Protein AF-A0A6G9N6D6-F1 (afdb_monomer)

Solvent-accessible surface area (backbone atoms only — not comparable to full-atom values): 6875 Å² total; per-residue (Å²): 133,86,86,85,76,89,89,71,87,80,67,82,79,74,81,53,68,68,58,41,51,50,30,42,49,52,11,52,49,24,38,52,53,9,49,52,36,45,66,38,89,85,47,53,72,66,48,24,51,51,11,48,52,39,27,51,49,12,53,55,31,41,51,24,38,75,41,48,88,81,36,48,76,63,43,56,58,50,30,53,51,22,48,50,49,26,64,71,42,38,63,57,13,72,36,98,85,34,34,68,69,48,35,50,50,28,51,51,29,43,52,50,21,51,51,45,47,52,53,50,54,74,58,53,85,78,114

Structure (mmCIF, N/CA/C/O backbone):
data_AF-A0A6G9N6D6-F1
#
_entry.id   AF-A0A6G9N6D6-F1
#
loop_
_atom_site.group_PDB
_atom_site.id
_atom_site.type_symbol
_atom_site.label_atom_id
_atom_site.label_alt_id
_atom_site.label_comp_id
_atom_site.label_asym_id
_atom_site.label_entity_id
_atom_site.label_seq_id
_atom_site.pdbx_PDB_ins_code
_atom_site.Cartn_x
_atom_site.Cartn_y
_atom_site.Cartn_z
_atom_site.occupancy
_atom_site.B_iso_or_equiv
_atom_site.auth_seq_id
_atom_site.auth_comp_id
_atom_site.auth_asym_id
_atom_site.auth_atom_id
_atom_site.pdbx_PDB_model_num
ATOM 1 N N . MET A 1 1 ? -24.816 8.835 49.211 1.00 36.41 1 MET A N 1
ATOM 2 C CA . MET A 1 1 ? -24.242 7.484 49.383 1.00 36.41 1 MET A CA 1
ATOM 3 C C . MET A 1 1 ? -24.265 6.860 47.988 1.00 36.41 1 MET A C 1
ATOM 5 O O . MET A 1 1 ? -25.353 6.560 47.525 1.00 36.41 1 MET A O 1
ATOM 9 N N . SER A 1 2 ? -23.239 7.059 47.144 1.00 46.66 2 SER A N 1
ATOM 10 C CA . SER A 1 2 ? -21.987 6.258 47.047 1.00 46.66 2 SER A CA 1
ATOM 11 C C . SER A 1 2 ? -22.316 4.767 46.888 1.00 46.66 2 SER A C 1
ATOM 13 O O . SER A 1 2 ? -23.038 4.247 47.726 1.00 46.66 2 SER A O 1
ATOM 15 N N . ASP A 1 3 ? -21.882 4.004 45.884 1.00 46.34 3 ASP A N 1
ATOM 16 C CA . ASP A 1 3 ? -20.752 4.123 44.957 1.00 46.34 3 ASP A CA 1
ATOM 17 C C . ASP A 1 3 ? -20.953 3.187 43.752 1.00 46.34 3 ASP A C 1
ATOM 19 O O . ASP A 1 3 ? -21.565 2.127 43.880 1.00 46.34 3 ASP A O 1
A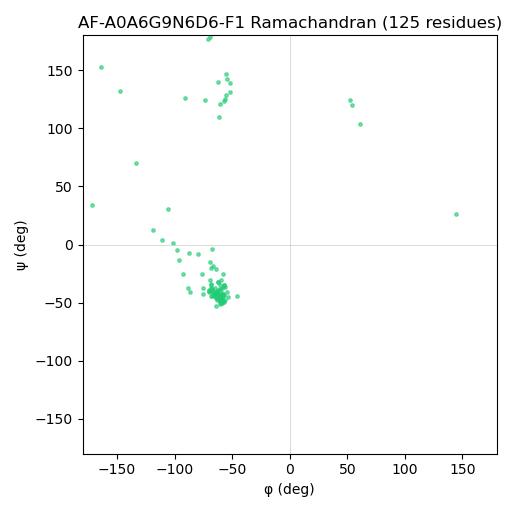TOM 23 N N . GLY A 1 4 ? -20.380 3.541 42.595 1.00 46.50 4 GLY A N 1
ATOM 24 C CA . GLY A 1 4 ? -20.434 2.694 41.398 1.00 46.50 4 GLY A CA 1
ATOM 25 C C . GLY A 1 4 ? -19.579 3.125 40.202 1.00 46.50 4 GLY A C 1
ATOM 26 O O . GLY A 1 4 ? -19.994 2.910 39.075 1.00 46.50 4 GLY A O 1
ATOM 27 N N . ARG A 1 5 ? -18.399 3.712 40.456 1.00 47.62 5 ARG A N 1
ATOM 28 C CA . ARG A 1 5 ? -17.223 3.849 39.560 1.00 47.62 5 ARG A CA 1
ATOM 29 C C . ARG A 1 5 ? -17.353 4.619 38.226 1.00 47.62 5 ARG A C 1
ATOM 31 O O . ARG A 1 5 ? -17.715 4.085 37.184 1.00 47.62 5 ARG A O 1
ATOM 38 N N . LEU A 1 6 ? -16.823 5.845 38.261 1.00 54.69 6 LEU A N 1
ATOM 39 C CA . LEU A 1 6 ? -16.073 6.484 37.168 1.00 54.69 6 LEU A CA 1
ATOM 40 C C . LEU A 1 6 ? -14.897 5.589 36.711 1.00 54.69 6 LEU A C 1
ATOM 42 O O . LEU A 1 6 ? -14.224 5.026 37.576 1.00 54.69 6 LEU A O 1
ATOM 46 N N . GLY A 1 7 ? -14.585 5.527 35.401 1.00 52.97 7 GLY A N 1
ATOM 47 C CA . GLY A 1 7 ? -13.208 5.197 34.979 1.00 52.97 7 GLY A CA 1
ATOM 48 C C . GLY A 1 7 ? -12.909 4.353 33.727 1.00 52.97 7 GLY A C 1
ATOM 49 O O . GLY A 1 7 ? -11.831 3.769 33.701 1.00 52.97 7 GLY A O 1
ATOM 50 N N . ALA A 1 8 ? -13.741 4.282 32.682 1.00 52.28 8 ALA A N 1
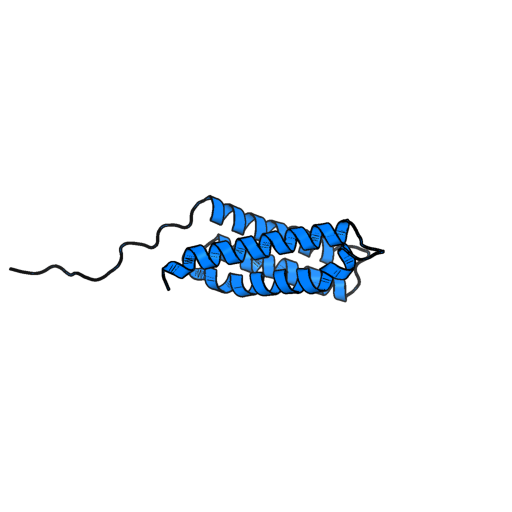ATOM 51 C CA . ALA A 1 8 ? -13.252 3.821 31.369 1.00 52.28 8 ALA A CA 1
ATOM 52 C C . ALA A 1 8 ? -14.001 4.510 30.217 1.00 52.28 8 ALA A C 1
ATOM 54 O O . ALA A 1 8 ? -15.234 4.539 30.248 1.00 52.28 8 ALA A O 1
ATOM 55 N N . PRO A 1 9 ? -13.309 5.050 29.195 1.00 50.50 9 PRO A N 1
ATOM 56 C CA . PRO A 1 9 ? -13.979 5.463 27.974 1.00 50.50 9 PRO A CA 1
ATOM 57 C C . PRO A 1 9 ? -14.647 4.235 27.345 1.00 50.50 9 PRO A C 1
ATOM 59 O O . PRO A 1 9 ? -14.013 3.219 27.061 1.00 50.50 9 PRO A O 1
ATOM 62 N N . ILE A 1 10 ? -15.965 4.333 27.194 1.00 57.19 10 ILE A N 1
ATOM 63 C CA . ILE A 1 10 ? -16.828 3.335 26.572 1.00 57.19 10 ILE A CA 1
ATOM 64 C C . ILE A 1 10 ? -16.383 3.172 25.118 1.00 57.19 10 ILE A C 1
ATOM 66 O O . ILE A 1 10 ? -16.608 4.083 24.333 1.00 57.19 10 ILE A O 1
ATOM 70 N N . GLY A 1 11 ? -15.776 2.020 24.804 1.00 56.38 11 GLY A N 1
ATOM 71 C CA . GLY A 1 11 ? -15.605 1.440 23.466 1.00 56.38 11 GLY A CA 1
ATOM 72 C C . GLY A 1 11 ? -14.942 2.330 22.411 1.00 56.38 11 GLY A C 1
ATOM 73 O O . GLY A 1 11 ? -15.485 3.353 22.001 1.00 56.38 11 GLY A O 1
ATOM 74 N N . ARG A 1 12 ? -13.804 1.893 21.855 1.00 59.50 12 ARG A N 1
ATOM 75 C CA . ARG A 1 12 ? -13.307 2.486 20.602 1.00 59.50 12 ARG A CA 1
ATOM 76 C C . ARG A 1 12 ? -14.442 2.465 19.581 1.00 59.50 12 ARG A C 1
ATOM 78 O O . ARG A 1 12 ? -15.104 1.441 19.417 1.00 59.50 12 ARG A O 1
ATOM 85 N N . ARG A 1 13 ? -14.694 3.597 18.913 1.00 65.12 13 ARG A N 1
ATOM 86 C CA . ARG A 1 13 ? -15.655 3.611 17.807 1.00 65.12 13 ARG A CA 1
ATOM 87 C C . ARG A 1 13 ? -15.204 2.558 16.791 1.00 65.12 13 ARG A C 1
ATOM 89 O O . ARG A 1 13 ? -14.050 2.644 16.354 1.00 65.12 13 ARG A O 1
ATOM 96 N N . PRO A 1 14 ? -16.080 1.607 16.418 1.00 75.31 14 PRO A N 1
ATOM 97 C CA . PRO A 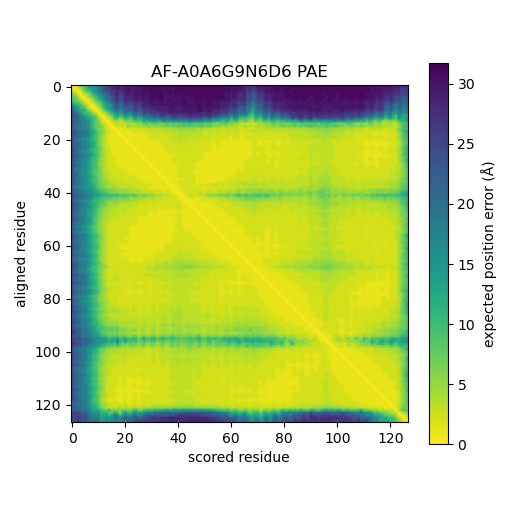1 14 ? -15.742 0.585 15.446 1.00 75.31 14 PRO A CA 1
ATOM 98 C C . PRO A 1 14 ? -15.188 1.224 14.180 1.00 75.31 14 PRO A C 1
ATOM 100 O O . PRO A 1 14 ? -15.695 2.251 13.715 1.00 75.31 14 PRO A O 1
ATOM 103 N N . VAL A 1 15 ? -14.147 0.620 13.612 1.00 86.25 15 VAL A N 1
ATOM 104 C CA . VAL A 1 15 ? -13.566 1.105 12.357 1.00 86.25 15 VAL A CA 1
ATOM 105 C C . VAL A 1 15 ? -14.644 1.129 11.273 1.00 86.25 15 VAL A C 1
ATOM 107 O O . VAL A 1 15 ? -15.275 0.111 10.976 1.00 86.25 15 VAL A O 1
ATOM 110 N N . GLY A 1 16 ? -14.846 2.310 10.683 1.00 89.31 16 GLY A N 1
ATOM 111 C CA . GLY A 1 16 ? -15.854 2.528 9.651 1.00 89.31 16 GLY A CA 1
ATOM 112 C C . GLY A 1 16 ? -15.695 1.565 8.473 1.00 89.31 16 GLY A C 1
ATOM 113 O O . GLY A 1 16 ? -14.584 1.186 8.096 1.00 89.31 16 GLY A O 1
ATOM 114 N N . GLN A 1 17 ? -16.816 1.181 7.861 1.00 91.50 17 GLN A N 1
ATOM 115 C CA . GLN A 1 17 ? -16.838 0.193 6.778 1.00 91.50 17 GLN A CA 1
ATOM 116 C C . GLN A 1 17 ? -15.938 0.582 5.595 1.00 91.50 17 GLN A C 1
ATOM 118 O O . GLN A 1 17 ? -15.266 -0.287 5.043 1.00 91.50 17 GLN A O 1
ATOM 123 N N . GLY A 1 18 ? -15.858 1.874 5.255 1.00 93.88 18 GLY A N 1
ATOM 124 C CA . GLY A 1 18 ? -14.975 2.370 4.194 1.00 93.88 18 GLY A CA 1
ATOM 125 C C . GLY A 1 18 ? -13.498 2.050 4.444 1.00 93.88 18 GLY A C 1
ATOM 126 O O . GLY A 1 18 ? -12.814 1.570 3.545 1.00 93.88 18 GLY A O 1
ATOM 127 N N . TRP A 1 19 ? -13.024 2.204 5.684 1.00 95.50 19 TRP A N 1
ATOM 128 C CA . TRP A 1 19 ? -11.650 1.853 6.053 1.00 95.50 19 TRP A CA 1
ATOM 129 C C . TRP A 1 19 ? -11.394 0.353 5.992 1.00 95.50 19 TRP A C 1
ATOM 131 O O . TRP A 1 19 ? -10.346 -0.073 5.514 1.00 95.50 19 TRP A O 1
ATOM 141 N N . ARG A 1 20 ? -12.366 -0.464 6.414 1.00 94.44 20 ARG A N 1
ATOM 142 C CA . ARG A 1 20 ? -12.259 -1.925 6.290 1.00 94.44 20 ARG A CA 1
ATOM 143 C C . ARG A 1 20 ? -12.120 -2.322 4.823 1.00 94.44 20 ARG A C 1
ATOM 145 O O . ARG A 1 20 ? -11.216 -3.081 4.495 1.00 94.44 20 ARG A O 1
ATOM 152 N N . ILE A 1 21 ? -12.964 -1.774 3.948 1.00 97.06 21 ILE A N 1
ATOM 153 C CA . ILE A 1 21 ? -12.897 -2.019 2.500 1.00 97.06 21 ILE A CA 1
ATOM 154 C C . ILE A 1 21 ? -11.540 -1.582 1.944 1.00 97.06 21 ILE A C 1
ATOM 156 O O . ILE A 1 21 ? -10.908 -2.359 1.238 1.00 97.06 21 ILE A O 1
ATOM 160 N N . PHE A 1 22 ? -11.057 -0.390 2.298 1.00 98.00 22 PHE A N 1
ATOM 161 C CA . PHE A 1 22 ? -9.746 0.098 1.869 1.00 98.00 22 PHE A CA 1
ATOM 162 C C . PHE A 1 22 ? -8.606 -0.862 2.248 1.00 98.00 22 PHE A C 1
ATOM 164 O O . PHE A 1 22 ? -7.799 -1.217 1.391 1.00 98.00 22 PHE A O 1
ATOM 171 N N . LEU A 1 23 ? -8.559 -1.339 3.496 1.00 97.69 23 LEU A N 1
ATOM 172 C CA . LEU A 1 23 ? -7.523 -2.277 3.947 1.00 97.69 23 LEU A CA 1
ATOM 173 C C . LEU A 1 23 ? -7.619 -3.633 3.231 1.00 97.69 23 LEU A C 1
ATOM 175 O O . LEU A 1 23 ? -6.597 -4.214 2.865 1.00 97.69 23 LEU A O 1
ATOM 179 N N . TRP A 1 24 ? -8.83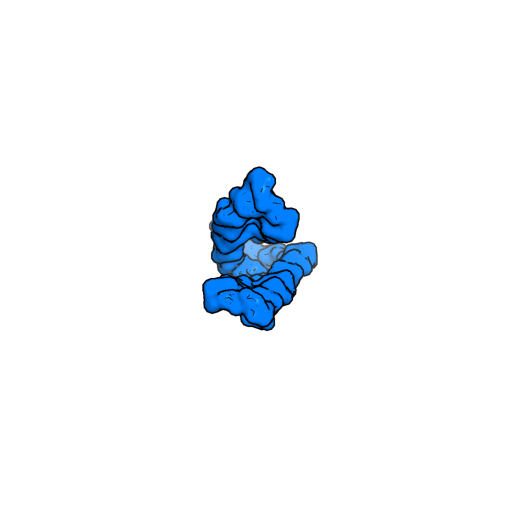8 -4.113 2.972 1.00 98.31 24 TRP A N 1
ATOM 180 C CA . TRP A 1 24 ? -9.063 -5.312 2.163 1.00 98.31 24 TRP A CA 1
ATOM 181 C C . TRP A 1 24 ? -8.590 -5.137 0.718 1.00 98.31 24 TRP A C 1
ATOM 183 O O . TRP A 1 24 ? -7.931 -6.028 0.184 1.00 98.31 24 TRP A O 1
ATOM 193 N N . LEU A 1 25 ? -8.874 -3.990 0.099 1.00 98.38 25 LEU A N 1
ATOM 194 C CA . LEU A 1 25 ? -8.400 -3.665 -1.245 1.00 98.38 25 LEU A CA 1
ATOM 195 C C . LEU A 1 25 ? -6.875 -3.569 -1.289 1.00 98.38 25 LEU A C 1
ATOM 197 O O . LEU A 1 25 ? -6.265 -4.098 -2.213 1.00 98.38 25 LEU A O 1
ATOM 201 N N . ALA A 1 26 ? -6.251 -2.966 -0.277 1.00 98.19 26 ALA A N 1
ATOM 202 C CA . ALA A 1 26 ? -4.800 -2.915 -0.170 1.00 98.19 26 ALA A CA 1
ATOM 203 C C . ALA A 1 26 ? -4.190 -4.321 -0.091 1.00 98.19 26 ALA A C 1
ATOM 205 O O . ALA A 1 26 ? -3.232 -4.617 -0.806 1.00 98.19 26 ALA A O 1
ATOM 206 N N . ALA A 1 27 ? -4.763 -5.211 0.723 1.00 98.56 27 ALA A N 1
ATOM 207 C CA . ALA A 1 27 ? -4.320 -6.599 0.811 1.00 98.56 27 ALA A CA 1
ATOM 208 C C . ALA A 1 27 ? -4.458 -7.330 -0.533 1.00 98.56 27 ALA A C 1
ATOM 210 O O . ALA A 1 27 ? -3.485 -7.893 -1.033 1.00 98.56 27 ALA A O 1
ATOM 211 N N . ALA A 1 28 ? -5.641 -7.263 -1.150 1.00 98.56 28 ALA A N 1
ATOM 212 C CA . ALA A 1 28 ? -5.923 -7.908 -2.428 1.00 98.56 28 ALA A CA 1
ATOM 213 C C . ALA A 1 28 ? -4.997 -7.407 -3.545 1.00 98.56 28 ALA A C 1
ATOM 215 O O . ALA A 1 28 ? -4.432 -8.212 -4.283 1.00 98.56 28 ALA A O 1
ATOM 216 N N . PHE A 1 29 ? -4.787 -6.092 -3.629 1.00 98.06 29 PHE A N 1
ATOM 217 C CA . PHE A 1 29 ? -3.881 -5.488 -4.600 1.00 98.06 29 PHE A CA 1
ATOM 218 C C . PHE A 1 29 ? -2.455 -6.025 -4.450 1.00 98.06 29 PHE A C 1
ATOM 220 O O . PHE A 1 29 ? -1.850 -6.447 -5.432 1.00 98.06 29 PHE A O 1
ATOM 227 N N . ASN A 1 30 ? -1.930 -6.071 -3.223 1.00 98.31 30 ASN A N 1
ATOM 228 C CA . ASN A 1 30 ? -0.571 -6.554 -2.975 1.00 98.31 30 ASN A CA 1
ATOM 229 C C . ASN A 1 30 ? -0.436 -8.064 -3.230 1.00 98.31 30 ASN A C 1
ATOM 231 O O . ASN A 1 30 ? 0.588 -8.494 -3.753 1.00 98.31 30 ASN A O 1
ATOM 235 N N . PHE A 1 31 ? -1.467 -8.869 -2.957 1.00 98.62 31 PHE A N 1
ATOM 236 C CA . PHE A 1 31 ? -1.453 -10.277 -3.356 1.00 98.62 31 PHE A CA 1
ATOM 237 C C . PHE A 1 31 ? -1.395 -10.448 -4.870 1.00 98.62 31 PHE A C 1
ATOM 239 O O . PHE A 1 31 ? -0.562 -11.207 -5.356 1.00 98.62 31 PHE A O 1
ATOM 246 N N . VAL A 1 32 ? -2.239 -9.735 -5.617 1.00 98.38 32 VAL A N 1
ATOM 247 C CA . VAL A 1 32 ? -2.280 -9.846 -7.080 1.00 98.38 32 VAL A CA 1
ATOM 248 C C . VAL A 1 32 ? -0.967 -9.367 -7.693 1.00 98.38 32 VAL A C 1
ATOM 250 O O . VAL A 1 32 ? -0.336 -10.112 -8.436 1.00 98.38 32 VAL A O 1
ATOM 253 N N . VAL A 1 33 ? -0.518 -8.158 -7.356 1.00 96.19 33 VAL A N 1
ATOM 254 C CA . VAL A 1 33 ? 0.703 -7.578 -7.936 1.00 96.19 33 VAL A CA 1
ATOM 255 C C . VAL A 1 33 ? 1.941 -8.366 -7.522 1.00 96.19 33 VAL A C 1
ATOM 257 O O . VAL A 1 33 ? 2.776 -8.669 -8.371 1.00 96.19 33 VAL A O 1
ATOM 260 N N . GLY A 1 34 ? 2.043 -8.746 -6.247 1.00 97.44 34 GLY A N 1
ATOM 261 C CA . GLY A 1 34 ? 3.154 -9.553 -5.756 1.00 97.44 34 GLY A CA 1
ATOM 262 C C . GLY A 1 34 ? 3.230 -10.908 -6.458 1.00 97.44 34 GLY A C 1
ATOM 263 O O . GLY A 1 34 ? 4.295 -11.295 -6.932 1.00 97.44 34 GLY A O 1
ATOM 264 N N . LEU A 1 35 ? 2.090 -11.590 -6.619 1.00 97.94 35 LEU A N 1
ATOM 265 C CA . LEU A 1 35 ? 2.031 -12.878 -7.307 1.00 97.94 35 LEU A CA 1
ATOM 266 C C . LEU A 1 35 ? 2.390 -12.758 -8.794 1.00 97.94 35 LEU A C 1
ATOM 268 O O . LEU A 1 35 ? 3.168 -13.566 -9.296 1.00 97.94 35 LEU A O 1
ATOM 272 N N . LEU A 1 36 ? 1.866 -11.747 -9.491 1.00 96.25 36 LEU A N 1
ATOM 273 C CA . LEU A 1 36 ? 2.189 -11.506 -10.899 1.00 96.25 36 LEU A CA 1
ATOM 274 C C . LEU A 1 36 ? 3.681 -11.204 -11.092 1.00 96.25 36 LEU A C 1
ATOM 276 O O . LEU A 1 36 ? 4.300 -11.767 -11.992 1.00 96.25 36 LEU A O 1
ATOM 280 N N . ALA A 1 37 ? 4.277 -10.383 -10.224 1.00 94.19 37 ALA A N 1
ATOM 281 C CA . ALA A 1 37 ? 5.708 -10.085 -10.265 1.00 94.19 37 ALA A CA 1
ATOM 282 C C . ALA A 1 37 ? 6.570 -11.330 -9.984 1.00 94.19 37 ALA A C 1
ATOM 284 O O . ALA A 1 37 ? 7.555 -11.570 -10.677 1.00 94.19 37 ALA A O 1
ATOM 285 N N . MET A 1 38 ? 6.178 -12.163 -9.015 1.00 96.38 38 MET A N 1
ATOM 286 C CA . MET A 1 38 ? 6.895 -13.400 -8.681 1.00 96.38 38 MET A CA 1
ATOM 287 C C . MET A 1 38 ? 6.834 -14.460 -9.780 1.00 96.38 38 MET A C 1
ATOM 289 O O . MET A 1 38 ? 7.792 -15.215 -9.954 1.00 96.38 38 MET A O 1
ATOM 293 N N . LEU A 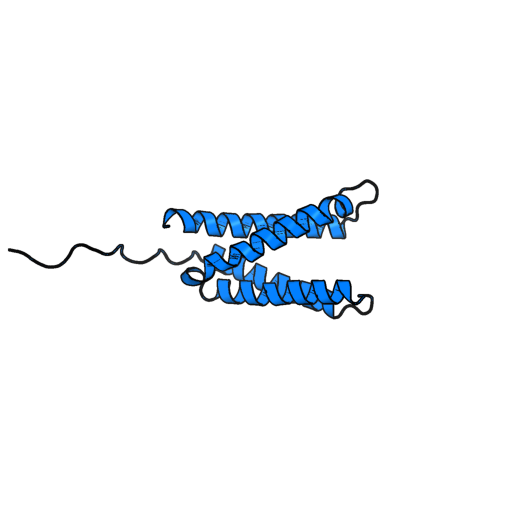1 39 ? 5.690 -14.583 -10.453 1.00 96.56 39 LEU A N 1
ATOM 294 C CA . LEU A 1 39 ? 5.426 -15.655 -11.412 1.00 96.56 39 LEU A CA 1
ATOM 295 C C . LEU A 1 39 ? 5.656 -15.239 -12.865 1.00 96.56 39 LEU A C 1
ATOM 297 O O . LEU A 1 39 ? 5.580 -16.097 -13.743 1.00 96.56 39 LEU A O 1
ATOM 301 N N . SER A 1 40 ? 5.965 -13.965 -13.122 1.00 95.44 40 SER A N 1
ATOM 302 C CA . SER A 1 40 ? 6.296 -13.502 -14.466 1.00 95.44 40 SER A CA 1
ATOM 303 C C . SER A 1 40 ? 7.461 -14.326 -15.045 1.00 95.44 40 SER A C 1
ATOM 305 O O . SER A 1 40 ? 8.494 -14.482 -14.380 1.00 95.44 40 SER A O 1
ATOM 307 N N . PRO A 1 41 ? 7.329 -14.875 -16.268 1.00 94.50 41 PRO A N 1
ATOM 308 C CA . PRO A 1 41 ? 8.405 -15.621 -16.922 1.00 94.50 41 PRO A CA 1
ATOM 309 C C . PRO A 1 41 ? 9.669 -14.784 -17.141 1.00 94.50 41 PRO A C 1
ATOM 311 O O . PRO A 1 41 ? 10.774 -15.314 -17.108 1.00 94.50 41 PRO A O 1
ATOM 314 N N . GLU A 1 42 ? 9.494 -13.478 -17.325 1.00 93.44 42 GLU A N 1
ATOM 315 C CA . GLU A 1 42 ? 10.549 -12.516 -17.653 1.00 93.44 42 GLU A CA 1
ATOM 316 C C . GLU A 1 42 ? 11.236 -11.941 -16.403 1.00 93.44 42 GLU A C 1
ATOM 318 O O . GLU A 1 42 ? 12.226 -11.226 -16.522 1.00 93.44 42 GLU A O 1
ATOM 323 N N . ALA A 1 43 ? 10.722 -12.237 -15.201 1.00 92.50 43 ALA A N 1
ATOM 324 C CA . ALA A 1 43 ? 11.266 -11.702 -13.958 1.00 92.50 43 ALA A CA 1
ATOM 325 C C . ALA A 1 43 ? 12.592 -12.374 -13.580 1.00 92.50 43 ALA A C 1
ATOM 327 O O . ALA A 1 43 ? 12.663 -13.599 -13.395 1.00 92.50 43 ALA A O 1
ATOM 328 N N . ASP A 1 44 ? 13.615 -11.542 -13.393 1.00 96.38 44 ASP A N 1
ATOM 329 C CA . ASP A 1 44 ? 14.869 -11.919 -12.753 1.00 96.38 44 ASP A CA 1
ATOM 330 C C . ASP A 1 44 ? 14.684 -12.183 -11.244 1.00 96.38 44 ASP A C 1
ATOM 332 O O . ASP A 1 44 ? 13.581 -12.110 -10.690 1.00 96.38 44 ASP A O 1
ATOM 336 N N . VAL A 1 45 ? 15.768 -12.570 -10.567 1.00 96.44 45 VAL A N 1
ATOM 337 C CA . VAL A 1 45 ? 15.722 -12.920 -9.138 1.00 96.44 45 VAL A CA 1
ATOM 338 C C . VAL A 1 45 ? 15.307 -11.720 -8.285 1.00 96.44 45 VAL A C 1
ATOM 340 O O . VAL A 1 45 ? 14.498 -11.882 -7.369 1.00 96.44 45 VAL A O 1
ATOM 343 N N . ASP A 1 46 ? 15.794 -10.524 -8.607 1.00 95.25 46 ASP A N 1
ATOM 344 C CA . ASP A 1 46 ? 15.510 -9.311 -7.841 1.00 95.25 46 ASP A CA 1
ATOM 345 C C . ASP A 1 46 ? 14.038 -8.902 -7.977 1.00 95.25 46 ASP A C 1
ATOM 347 O O . ASP A 1 46 ? 13.368 -8.650 -6.971 1.00 95.25 46 ASP A O 1
ATOM 351 N N . ALA A 1 47 ? 13.478 -8.942 -9.188 1.00 92.44 47 ALA A N 1
ATOM 352 C CA . ALA A 1 47 ? 12.060 -8.695 -9.432 1.00 92.44 47 ALA A CA 1
ATOM 353 C C . ALA A 1 47 ? 11.166 -9.707 -8.699 1.00 92.44 47 ALA A C 1
ATOM 355 O O . ALA A 1 47 ? 10.134 -9.334 -8.132 1.00 92.44 47 ALA A O 1
ATOM 356 N N . ARG A 1 48 ? 11.573 -10.982 -8.634 1.00 97.19 48 ARG A N 1
ATOM 357 C CA . ARG A 1 48 ? 10.849 -12.011 -7.867 1.00 97.19 48 ARG A CA 1
ATOM 358 C C . ARG A 1 48 ? 10.913 -11.761 -6.366 1.00 97.19 48 ARG A C 1
ATOM 360 O O . ARG A 1 48 ? 9.897 -11.931 -5.692 1.00 97.19 48 ARG A O 1
ATOM 367 N N . LEU A 1 49 ? 12.064 -11.344 -5.838 1.00 97.69 49 LEU A N 1
ATOM 368 C CA . LEU A 1 49 ? 12.212 -10.968 -4.430 1.00 97.69 49 LEU A CA 1
ATOM 369 C C . LEU A 1 49 ? 11.333 -9.763 -4.085 1.00 97.69 49 LEU A C 1
ATOM 371 O O . LEU A 1 49 ? 10.621 -9.796 -3.081 1.00 97.69 49 LEU A O 1
ATOM 375 N N . VAL A 1 50 ? 11.308 -8.738 -4.938 1.00 94.88 50 VAL A N 1
ATOM 376 C CA . VAL A 1 50 ? 10.397 -7.595 -4.787 1.00 94.88 50 VAL A CA 1
ATOM 377 C C . VAL A 1 50 ? 8.940 -8.062 -4.803 1.00 94.88 50 VAL A C 1
ATOM 379 O O . VAL A 1 50 ? 8.176 -7.697 -3.910 1.00 94.88 50 VAL A O 1
ATOM 382 N N . GLY A 1 51 ? 8.556 -8.926 -5.747 1.00 97.00 51 GLY A N 1
ATOM 383 C CA . GLY A 1 51 ? 7.216 -9.514 -5.807 1.00 97.00 51 GLY A CA 1
ATOM 384 C C . GLY A 1 51 ? 6.835 -10.278 -4.534 1.00 97.00 51 GLY A C 1
ATOM 385 O O . GLY A 1 51 ? 5.736 -10.095 -4.009 1.00 97.00 51 GLY A O 1
ATOM 386 N N . LEU A 1 52 ? 7.761 -11.068 -3.982 1.00 98.31 52 LEU A N 1
ATOM 387 C CA . LEU A 1 52 ? 7.571 -11.790 -2.723 1.00 98.31 52 LEU A CA 1
ATOM 388 C C . LEU A 1 52 ? 7.347 -10.837 -1.550 1.00 98.31 52 LEU A C 1
ATOM 390 O O . LEU A 1 52 ? 6.453 -11.066 -0.736 1.00 98.31 52 LEU A O 1
ATOM 394 N N . LEU A 1 53 ? 8.122 -9.755 -1.468 1.00 97.25 53 LEU A N 1
ATOM 395 C CA . LEU A 1 53 ? 7.960 -8.745 -0.424 1.00 97.25 53 LEU A CA 1
ATOM 396 C C . LEU A 1 53 ? 6.617 -8.018 -0.551 1.00 97.25 53 LEU A C 1
ATOM 398 O O . LEU A 1 53 ? 5.921 -7.858 0.451 1.00 97.25 53 LEU A O 1
ATOM 402 N N . ILE A 1 54 ? 6.209 -7.645 -1.768 1.00 97.56 54 ILE A N 1
ATOM 403 C CA . ILE A 1 54 ? 4.885 -7.060 -2.033 1.00 97.56 54 ILE A CA 1
ATOM 404 C C . ILE A 1 54 ? 3.789 -8.026 -1.563 1.00 97.56 54 ILE A C 1
ATOM 406 O O . ILE A 1 54 ? 2.906 -7.634 -0.800 1.00 97.56 54 ILE A O 1
ATOM 410 N N . PHE A 1 55 ? 3.879 -9.306 -1.932 1.00 98.50 55 PHE A N 1
ATOM 411 C CA . PHE A 1 55 ? 2.925 -10.329 -1.504 1.00 98.50 55 PHE A CA 1
ATOM 412 C C . PHE A 1 55 ? 2.881 -10.477 0.027 1.00 98.50 55 PHE A C 1
ATOM 414 O O . PHE A 1 55 ? 1.800 -10.531 0.620 1.00 98.50 55 PHE A O 1
ATOM 421 N N . ALA A 1 56 ? 4.041 -10.486 0.689 1.00 98.38 56 ALA A N 1
ATOM 422 C CA . ALA A 1 56 ? 4.147 -10.560 2.144 1.00 98.38 56 ALA A CA 1
ATOM 423 C C . ALA A 1 56 ? 3.508 -9.342 2.837 1.00 98.38 56 ALA A C 1
ATOM 425 O O . ALA A 1 56 ? 2.790 -9.505 3.825 1.00 98.38 56 ALA A O 1
ATOM 426 N N . PHE A 1 57 ? 3.668 -8.133 2.292 1.00 97.75 57 PHE A N 1
ATOM 427 C CA . PHE A 1 57 ? 2.927 -6.957 2.761 1.00 97.75 57 PHE A CA 1
ATOM 428 C C . PHE A 1 57 ? 1.412 -7.110 2.570 1.00 97.75 57 PHE A C 1
ATOM 430 O O . PHE A 1 57 ? 0.647 -6.667 3.425 1.00 97.75 57 PHE A O 1
ATOM 437 N N . GLY A 1 58 ? 0.966 -7.813 1.525 1.00 98.19 58 GLY A N 1
ATOM 438 C CA . GLY A 1 58 ? -0.430 -8.234 1.375 1.00 98.19 58 GLY A CA 1
ATOM 439 C C . GLY A 1 58 ? -0.948 -9.018 2.587 1.00 98.19 58 GLY A C 1
ATOM 440 O O . GLY A 1 58 ? -2.043 -8.734 3.074 1.00 98.19 58 GLY A O 1
ATOM 441 N N . VAL A 1 59 ? -0.136 -9.921 3.153 1.00 98.31 59 VAL A N 1
ATOM 442 C CA . VAL A 1 59 ? -0.469 -10.642 4.398 1.00 98.31 59 VAL A CA 1
ATOM 443 C C . VAL A 1 59 ? -0.590 -9.675 5.574 1.00 98.31 59 VAL A C 1
ATOM 445 O O . VAL A 1 59 ? -1.550 -9.755 6.338 1.00 98.31 59 VAL A O 1
ATOM 448 N N . VAL A 1 60 ? 0.338 -8.727 5.713 1.00 97.50 60 VAL A N 1
ATOM 449 C CA . VAL A 1 60 ? 0.293 -7.714 6.781 1.00 97.50 60 VAL A CA 1
ATOM 450 C C . VAL A 1 60 ? -0.997 -6.891 6.697 1.00 97.50 60 VAL A C 1
ATOM 452 O O . VAL A 1 60 ? -1.700 -6.739 7.699 1.00 97.50 60 VAL A O 1
ATOM 455 N N . TYR A 1 61 ? -1.362 -6.417 5.504 1.00 98.00 61 TYR A N 1
ATOM 456 C CA . TYR A 1 61 ? -2.584 -5.635 5.295 1.00 98.00 61 TYR A CA 1
ATOM 457 C C . TYR A 1 61 ? -3.849 -6.463 5.486 1.00 98.00 61 TYR A C 1
ATOM 459 O O . TYR A 1 61 ? -4.825 -5.961 6.031 1.00 98.00 61 TYR A O 1
ATOM 467 N N . PHE A 1 62 ? -3.830 -7.741 5.113 1.00 98.25 62 PHE A N 1
ATOM 468 C CA . PHE A 1 62 ? -4.926 -8.668 5.378 1.00 98.25 62 PHE A CA 1
ATOM 469 C C . PHE A 1 62 ? -5.172 -8.843 6.880 1.00 98.25 62 PHE A C 1
ATOM 471 O O . PHE A 1 62 ? -6.315 -8.793 7.339 1.00 98.25 62 PHE A O 1
ATOM 478 N N . GLN A 1 63 ? -4.103 -8.994 7.665 1.00 97.69 63 GLN A N 1
ATOM 479 C CA . GLN A 1 63 ? -4.207 -9.077 9.119 1.00 97.69 63 GLN A CA 1
ATOM 480 C C . GLN A 1 63 ? -4.734 -7.757 9.697 1.00 97.69 63 GLN A C 1
ATOM 482 O O . GLN A 1 63 ? -5.669 -7.774 10.498 1.00 97.69 63 GLN A O 1
ATOM 487 N N . ALA A 1 64 ? -4.224 -6.616 9.224 1.00 96.00 64 ALA A N 1
ATOM 488 C CA . ALA A 1 64 ? -4.741 -5.301 9.596 1.00 96.00 64 ALA A CA 1
ATOM 489 C C . ALA A 1 64 ? -6.217 -5.109 9.203 1.00 96.00 64 ALA A C 1
ATOM 491 O O . ALA A 1 64 ? -6.968 -4.498 9.950 1.00 96.00 64 ALA A O 1
ATOM 492 N N . ALA A 1 65 ? -6.679 -5.665 8.082 1.00 96.12 65 ALA A N 1
ATOM 493 C CA . ALA A 1 65 ? -8.080 -5.598 7.668 1.00 96.12 65 ALA A CA 1
ATOM 494 C C . ALA A 1 65 ? -9.012 -6.437 8.566 1.00 96.12 65 ALA A C 1
ATOM 496 O O . ALA A 1 65 ? -10.188 -6.095 8.735 1.00 96.12 65 ALA A O 1
ATOM 497 N N . ARG A 1 66 ? -8.501 -7.535 9.141 1.00 96.38 66 ARG A N 1
ATOM 498 C CA . ARG A 1 66 ? -9.244 -8.417 10.055 1.00 96.38 66 ARG A CA 1
ATOM 499 C C . ARG A 1 66 ? -9.416 -7.823 11.446 1.00 96.38 66 ARG A C 1
ATOM 501 O O . ARG A 1 66 ? -10.505 -7.922 12.001 1.00 96.38 66 ARG A O 1
ATOM 508 N N . ASP A 1 67 ? -8.363 -7.216 11.980 1.00 94.62 67 ASP A N 1
ATOM 509 C CA . ASP A 1 67 ? -8.364 -6.590 13.304 1.00 94.62 67 ASP A CA 1
ATOM 510 C C . ASP A 1 67 ? -7.724 -5.190 13.241 1.00 94.62 67 ASP A C 1
ATOM 512 O O . ASP A 1 67 ? -6.608 -4.973 13.729 1.00 94.62 67 ASP A O 1
ATOM 516 N N . PRO A 1 68 ? -8.407 -4.223 12.598 1.00 93.00 68 PRO A N 1
ATOM 517 C CA . PRO A 1 68 ? -7.848 -2.897 12.351 1.00 93.00 68 PRO A CA 1
ATOM 518 C C . PRO A 1 68 ? -7.678 -2.080 13.632 1.00 93.00 68 PRO A C 1
ATOM 520 O O . PRO A 1 68 ? -6.885 -1.145 13.654 1.00 93.00 68 PRO A O 1
ATOM 523 N N . GLU A 1 69 ? -8.384 -2.419 14.711 1.00 89.62 69 GLU A N 1
ATOM 524 C CA . GLU A 1 69 ? -8.259 -1.717 15.990 1.00 89.62 69 GLU A CA 1
ATOM 525 C C . GLU A 1 69 ? -6.975 -2.087 16.728 1.00 89.62 69 GLU A C 1
ATOM 527 O O . GLU A 1 69 ? -6.359 -1.231 17.367 1.00 89.62 69 GLU A O 1
ATOM 532 N N . ARG A 1 70 ? -6.564 -3.355 16.654 1.00 90.31 70 ARG A N 1
ATOM 533 C CA . ARG A 1 70 ? -5.348 -3.834 17.313 1.00 90.31 70 ARG A CA 1
ATOM 534 C C . ARG A 1 70 ? -4.115 -3.680 16.438 1.00 90.31 70 ARG A C 1
ATOM 536 O O . ARG A 1 70 ? -3.038 -3.387 16.946 1.00 90.31 70 ARG A O 1
ATOM 543 N N . LEU A 1 71 ? -4.266 -3.902 15.135 1.00 95.25 71 LEU A N 1
ATOM 544 C CA . LEU A 1 71 ? -3.145 -4.034 14.210 1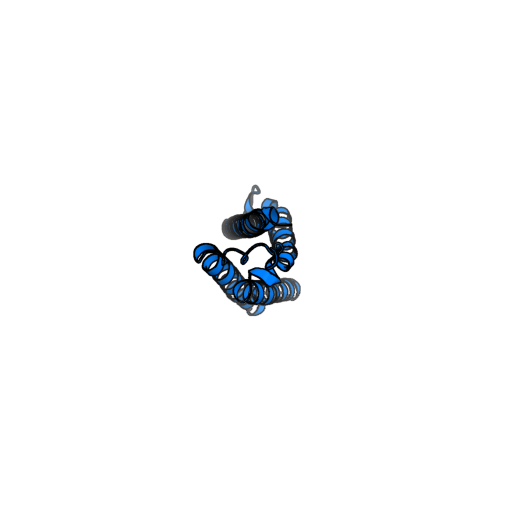.00 95.25 71 LEU A CA 1
ATOM 545 C C . LEU A 1 71 ? -2.879 -2.775 13.380 1.00 95.25 71 LEU A C 1
ATOM 547 O O . LEU A 1 71 ? -1.929 -2.779 12.610 1.00 95.25 71 LEU A O 1
ATOM 551 N N . ALA A 1 72 ? -3.621 -1.677 13.563 1.00 93.62 72 ALA A N 1
ATOM 552 C CA . ALA A 1 72 ? -3.327 -0.410 12.882 1.00 93.62 72 ALA A CA 1
ATOM 553 C C . ALA A 1 72 ? -1.833 -0.011 12.908 1.00 93.62 72 ALA A C 1
ATOM 555 O O . ALA A 1 72 ? -1.320 0.326 11.842 1.00 93.62 72 ALA A O 1
ATOM 556 N N . PRO A 1 73 ? -1.087 -0.105 14.033 1.00 94.75 73 PRO A N 1
ATOM 557 C CA . PRO A 1 73 ? 0.311 0.331 14.067 1.00 94.75 73 PRO A CA 1
ATOM 558 C C . PRO A 1 73 ? 1.234 -0.370 13.059 1.00 94.75 73 PRO A C 1
ATOM 560 O O . PRO A 1 73 ? 2.219 0.228 12.632 1.00 94.75 73 PRO A O 1
ATOM 563 N N . VAL A 1 74 ? 0.917 -1.597 12.620 1.00 95.81 74 VAL A N 1
ATOM 564 C CA . VAL A 1 74 ? 1.738 -2.309 11.622 1.00 95.81 74 VAL A CA 1
ATOM 565 C C . VAL A 1 74 ? 1.704 -1.638 10.243 1.00 95.81 74 VAL A C 1
ATOM 567 O O . VAL A 1 74 ? 2.605 -1.845 9.432 1.00 95.81 74 VAL A O 1
ATOM 570 N N . LEU A 1 75 ? 0.704 -0.788 9.983 1.00 97.12 75 LEU A N 1
ATOM 571 C CA . LEU A 1 75 ? 0.557 -0.059 8.723 1.00 97.12 75 LEU A CA 1
ATOM 572 C C . LEU A 1 75 ? 1.632 1.013 8.527 1.00 97.12 75 LEU A C 1
ATOM 574 O O . LEU A 1 75 ? 1.842 1.426 7.391 1.00 97.12 75 LEU A O 1
ATOM 578 N N . TRP A 1 76 ? 2.371 1.406 9.571 1.00 97.50 76 TRP A N 1
ATOM 579 C CA . TRP A 1 76 ? 3.566 2.241 9.406 1.00 97.50 76 TRP A CA 1
ATOM 580 C C . TRP A 1 76 ? 4.605 1.588 8.494 1.00 97.50 76 TRP A C 1
ATOM 582 O O . TRP A 1 76 ? 5.209 2.278 7.676 1.00 97.50 76 TRP A O 1
ATOM 592 N N . GLY A 1 77 ? 4.750 0.259 8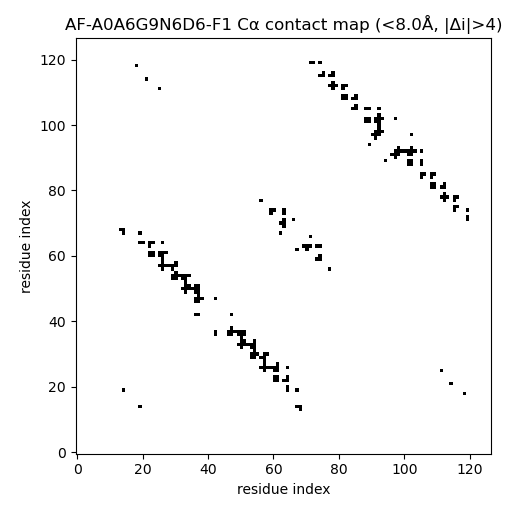.556 1.00 96.88 77 GLY A N 1
ATOM 593 C CA . GLY A 1 77 ? 5.586 -0.473 7.606 1.00 96.88 77 GLY A CA 1
ATOM 594 C C . GLY A 1 77 ? 5.104 -0.287 6.166 1.00 96.88 77 GLY A C 1
ATOM 595 O O . GLY A 1 77 ? 5.913 -0.092 5.264 1.00 96.88 77 GLY A O 1
ATOM 596 N N . GLY A 1 78 ? 3.784 -0.259 5.961 1.00 97.00 78 GLY A N 1
ATOM 597 C CA . GLY A 1 78 ? 3.187 0.010 4.656 1.00 97.00 78 GLY A CA 1
ATOM 598 C C . GLY A 1 78 ? 3.357 1.450 4.182 1.00 97.00 78 GLY A C 1
ATOM 599 O O . GLY A 1 78 ? 3.666 1.666 3.015 1.00 97.00 78 GLY A O 1
ATOM 600 N N . VAL A 1 79 ? 3.229 2.435 5.076 1.00 98.19 79 VAL A N 1
ATOM 601 C CA . VAL A 1 79 ? 3.519 3.844 4.762 1.00 98.19 79 VAL A CA 1
ATOM 602 C C . VAL A 1 79 ? 4.966 3.992 4.295 1.00 98.19 79 VAL A C 1
ATOM 604 O O . VAL A 1 79 ? 5.201 4.542 3.223 1.00 98.19 79 VAL A O 1
ATOM 607 N N . ILE A 1 80 ? 5.927 3.455 5.053 1.00 97.88 80 ILE A N 1
ATOM 608 C CA . ILE A 1 80 ? 7.355 3.528 4.715 1.00 97.88 80 ILE A CA 1
ATOM 609 C C . ILE A 1 80 ? 7.626 2.840 3.378 1.00 97.88 80 ILE A C 1
ATOM 611 O O . ILE A 1 80 ? 8.275 3.431 2.517 1.00 97.88 80 ILE A O 1
ATOM 615 N N . ALA A 1 81 ? 7.099 1.628 3.180 1.00 96.19 81 ALA A N 1
ATOM 616 C CA . ALA A 1 81 ? 7.273 0.890 1.936 1.00 96.19 81 ALA A CA 1
ATOM 617 C C . ALA A 1 81 ? 6.736 1.682 0.737 1.00 96.19 81 ALA A C 1
ATOM 619 O O . ALA A 1 81 ? 7.451 1.877 -0.237 1.00 96.19 81 ALA A O 1
ATOM 620 N N . LYS A 1 82 ? 5.508 2.203 0.821 1.00 96.81 82 LYS A N 1
ATOM 621 C CA . LYS A 1 82 ? 4.865 2.908 -0.293 1.00 96.81 82 LYS A CA 1
ATOM 622 C C . LYS A 1 82 ? 5.498 4.264 -0.594 1.00 96.81 82 LYS A C 1
ATOM 624 O O . LYS A 1 82 ? 5.702 4.581 -1.761 1.00 96.81 82 LYS A O 1
ATOM 629 N N . VAL A 1 83 ? 5.867 5.037 0.428 1.00 97.25 83 VAL A N 1
ATOM 630 C CA . VAL A 1 83 ? 6.606 6.297 0.236 1.00 97.25 83 VAL A CA 1
ATOM 631 C C . VAL A 1 83 ? 7.991 6.024 -0.347 1.00 97.25 83 VAL A C 1
ATOM 633 O O . VAL A 1 83 ? 8.394 6.696 -1.292 1.00 97.25 83 VAL A O 1
ATOM 636 N N . GLY A 1 84 ? 8.700 5.021 0.176 1.00 95.75 84 GLY A N 1
ATOM 637 C CA . GLY A 1 84 ? 10.013 4.614 -0.320 1.00 95.75 84 GLY A CA 1
ATOM 638 C C . GLY A 1 84 ? 9.961 4.174 -1.782 1.00 95.75 84 GLY A C 1
ATOM 639 O O . GLY A 1 84 ? 10.717 4.692 -2.598 1.00 95.75 84 GLY A O 1
ATOM 640 N N . THR A 1 85 ? 9.029 3.287 -2.141 1.00 93.31 85 THR A N 1
ATOM 641 C CA . THR A 1 85 ? 8.824 2.856 -3.530 1.00 93.31 85 THR A CA 1
ATOM 642 C C . THR A 1 85 ? 8.453 4.037 -4.423 1.00 93.31 85 THR A C 1
ATOM 644 O O . THR A 1 85 ? 9.089 4.239 -5.452 1.00 93.31 85 THR A O 1
ATOM 647 N N . ALA A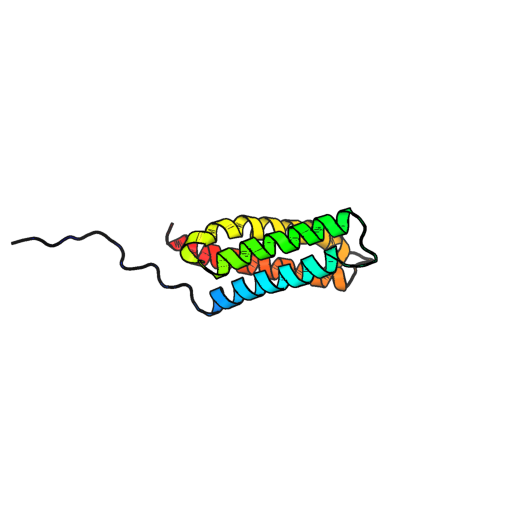 1 86 ? 7.505 4.888 -4.023 1.00 94.25 86 ALA A N 1
ATOM 648 C CA . ALA A 1 86 ? 7.149 6.062 -4.815 1.00 94.25 86 ALA A CA 1
ATOM 649 C C . ALA A 1 86 ? 8.359 6.983 -5.057 1.00 94.25 86 ALA A C 1
ATOM 651 O O . ALA A 1 86 ? 8.587 7.400 -6.188 1.00 94.25 86 ALA A O 1
ATOM 652 N N . ALA A 1 87 ? 9.173 7.252 -4.032 1.00 95.12 87 ALA A N 1
ATOM 653 C CA . ALA A 1 87 ? 10.360 8.096 -4.154 1.00 95.12 87 ALA A CA 1
ATOM 654 C C . ALA A 1 87 ? 11.439 7.481 -5.061 1.00 95.12 87 ALA A C 1
ATOM 656 O O . ALA A 1 87 ? 12.027 8.187 -5.878 1.00 95.12 87 ALA A O 1
ATOM 657 N N . LEU A 1 88 ? 11.679 6.172 -4.942 1.00 94.25 88 LEU A N 1
ATOM 658 C CA . LEU A 1 88 ? 12.685 5.463 -5.736 1.00 94.25 88 LEU A CA 1
ATOM 659 C C . LEU A 1 88 ? 12.288 5.347 -7.213 1.00 94.25 88 LEU A C 1
ATOM 661 O O . LEU A 1 88 ? 13.139 5.489 -8.088 1.00 94.25 88 LEU A O 1
ATOM 665 N N . PHE A 1 89 ? 11.005 5.109 -7.500 1.00 93.56 89 PHE A N 1
ATOM 666 C CA . PHE A 1 89 ? 10.522 4.860 -8.860 1.00 93.56 89 PHE A CA 1
ATOM 667 C C . PHE A 1 89 ? 9.961 6.106 -9.562 1.00 93.56 89 PHE A C 1
ATOM 669 O O . PHE A 1 89 ? 9.806 6.087 -10.783 1.00 93.56 89 PHE A O 1
ATOM 676 N N . ALA A 1 90 ? 9.702 7.210 -8.851 1.00 94.12 90 ALA A N 1
ATOM 677 C CA . ALA A 1 90 ? 9.202 8.447 -9.458 1.00 94.12 90 ALA A CA 1
ATOM 678 C C . ALA A 1 90 ? 10.073 8.964 -10.622 1.00 94.12 90 ALA A C 1
ATOM 680 O O . ALA A 1 90 ? 9.498 9.270 -11.668 1.00 94.12 90 ALA A O 1
ATOM 681 N N . PRO A 1 91 ? 11.420 9.011 -10.534 1.00 93.88 91 PRO A N 1
ATOM 682 C CA . PRO A 1 91 ? 12.246 9.452 -11.662 1.00 93.88 91 PRO A CA 1
ATOM 683 C C . PRO A 1 91 ? 12.108 8.557 -12.901 1.00 93.88 91 PRO A C 1
ATOM 685 O O . PRO A 1 91 ? 12.170 9.047 -14.024 1.00 93.88 91 PRO A O 1
ATOM 688 N N . LEU A 1 92 ? 11.874 7.255 -12.701 1.00 92.50 92 LEU A N 1
ATOM 689 C CA . LEU A 1 92 ? 11.693 6.275 -13.777 1.00 92.50 92 LEU A CA 1
ATOM 690 C C . LEU A 1 92 ? 10.302 6.363 -14.428 1.00 92.50 92 LEU A C 1
ATOM 692 O O . LEU A 1 92 ? 10.126 5.975 -15.580 1.00 92.50 92 LEU A O 1
ATOM 696 N N . GLY A 1 93 ? 9.300 6.855 -13.696 1.00 93.25 93 GLY A N 1
ATOM 697 C CA . GLY A 1 93 ? 7.949 7.072 -14.216 1.00 93.25 93 GLY A CA 1
ATOM 698 C C . GLY A 1 93 ? 7.763 8.435 -14.884 1.00 93.25 93 GLY A C 1
ATOM 699 O O . GLY A 1 93 ? 7.114 8.521 -15.921 1.00 93.25 93 GLY A O 1
ATOM 700 N N . PHE A 1 94 ? 8.333 9.493 -14.304 1.00 94.12 94 PHE A N 1
ATOM 701 C CA . PHE A 1 94 ? 8.082 10.888 -14.698 1.00 94.12 94 PHE A CA 1
ATOM 702 C C . PHE A 1 94 ? 9.278 11.582 -15.368 1.00 94.12 94 PHE A C 1
ATOM 704 O O . PHE A 1 94 ? 9.210 12.778 -15.650 1.00 94.12 94 PHE A O 1
ATOM 711 N N . GLY A 1 95 ? 10.381 10.866 -15.596 1.00 92.56 95 GLY A N 1
ATOM 712 C CA . GLY A 1 95 ? 11.535 11.370 -16.340 1.00 92.56 95 GLY A CA 1
ATOM 713 C C . GLY A 1 95 ? 11.271 11.521 -17.843 1.00 92.56 95 GLY A C 1
ATOM 714 O O . GLY A 1 95 ? 10.206 11.161 -18.341 1.00 92.56 95 GLY A O 1
ATOM 715 N N . ALA A 1 96 ? 12.267 12.035 -18.575 1.00 88.19 96 ALA A N 1
ATOM 716 C CA . ALA A 1 96 ? 12.179 12.269 -20.023 1.00 88.19 96 ALA A CA 1
ATOM 717 C C . ALA A 1 96 ? 11.838 10.997 -20.825 1.00 88.19 96 ALA A C 1
ATOM 719 O O . ALA A 1 96 ? 11.067 11.069 -21.777 1.00 88.19 96 ALA A O 1
ATOM 720 N N . ASP A 1 97 ? 12.336 9.843 -20.374 1.00 90.56 97 ASP A N 1
ATOM 721 C CA . ASP A 1 97 ? 12.056 8.517 -20.942 1.00 90.56 97 ASP A CA 1
ATOM 722 C C . ASP A 1 97 ? 11.093 7.704 -20.053 1.00 90.56 97 ASP A C 1
ATOM 724 O O . ASP A 1 97 ? 11.181 6.480 -19.945 1.00 90.56 97 ASP A O 1
ATOM 728 N N . GLY A 1 98 ? 10.205 8.402 -19.340 1.00 87.38 98 GLY A N 1
ATOM 729 C CA . GLY A 1 98 ? 9.331 7.824 -18.328 1.00 87.38 98 GLY A CA 1
ATOM 730 C C . GLY A 1 98 ? 8.350 6.787 -18.878 1.00 87.38 98 GLY A C 1
ATOM 731 O O . GLY A 1 98 ? 7.747 6.955 -19.939 1.00 87.38 98 GLY A O 1
ATOM 732 N N . SER A 1 99 ? 8.141 5.710 -18.122 1.00 94.62 99 SER A N 1
ATOM 733 C CA . SER A 1 99 ? 7.142 4.691 -18.455 1.00 94.62 99 SER A CA 1
ATOM 734 C C . SER A 1 99 ? 5.794 5.013 -17.815 1.00 94.62 99 SER A C 1
ATOM 736 O O . SER A 1 99 ? 5.697 5.124 -16.592 1.00 94.62 99 SER A O 1
ATOM 738 N N . LEU A 1 100 ? 4.724 5.062 -18.618 1.00 94.00 100 LEU A N 1
ATOM 739 C CA . LEU A 1 100 ? 3.356 5.245 -18.111 1.00 94.00 100 LEU A CA 1
ATOM 740 C C . LEU A 1 100 ? 2.965 4.157 -17.101 1.00 94.00 100 LEU A C 1
ATOM 742 O O . LEU A 1 100 ? 2.257 4.435 -16.132 1.00 94.00 100 LEU A O 1
ATOM 746 N N . LEU A 1 101 ? 3.440 2.926 -17.303 1.00 92.38 101 LEU A N 1
ATOM 747 C CA . LEU A 1 101 ? 3.198 1.823 -16.377 1.00 92.38 101 LEU A CA 1
ATOM 748 C C . LEU A 1 101 ? 3.844 2.104 -15.013 1.00 92.38 101 LEU A C 1
ATOM 750 O O . LEU A 1 101 ? 3.192 1.964 -13.980 1.00 92.38 101 LEU A O 1
ATOM 754 N N . VAL A 1 102 ? 5.101 2.559 -15.015 1.00 93.38 102 VAL A N 1
ATOM 755 C CA . VAL A 1 102 ? 5.837 2.906 -13.790 1.00 93.38 102 VAL A CA 1
ATOM 756 C C . VAL A 1 102 ? 5.220 4.129 -13.116 1.00 93.38 102 VAL A C 1
ATOM 758 O O . VAL A 1 102 ? 4.980 4.103 -11.913 1.00 93.38 102 VAL A O 1
ATOM 761 N N . ALA A 1 103 ? 4.877 5.169 -13.879 1.00 95.31 103 ALA A N 1
ATOM 762 C CA . ALA A 1 103 ? 4.191 6.351 -13.363 1.00 95.31 103 ALA A CA 1
ATOM 763 C C . ALA A 1 103 ? 2.862 5.983 -12.686 1.00 95.31 103 ALA A C 1
ATOM 765 O O . ALA A 1 103 ? 2.573 6.446 -11.584 1.00 95.31 103 ALA A O 1
ATOM 766 N N . SER A 1 104 ? 2.081 5.094 -13.305 1.00 95.69 104 SER A N 1
ATOM 767 C CA . SER A 1 104 ? 0.819 4.605 -12.740 1.00 95.69 104 SER A CA 1
ATOM 768 C C . SER A 1 104 ? 1.044 3.847 -11.431 1.00 95.69 104 SER A C 1
ATOM 770 O O . SER A 1 104 ? 0.335 4.090 -10.456 1.00 95.69 104 SER A O 1
ATOM 772 N N . ALA A 1 105 ? 2.057 2.977 -11.377 1.00 93.25 105 ALA A N 1
ATOM 773 C CA . ALA A 1 105 ? 2.424 2.263 -10.157 1.00 93.25 105 ALA A CA 1
ATOM 774 C C . ALA A 1 105 ? 2.827 3.230 -9.029 1.00 93.25 105 ALA A C 1
ATOM 776 O O . ALA A 1 105 ? 2.346 3.089 -7.906 1.00 93.25 105 ALA A O 1
ATOM 777 N N . VAL A 1 106 ? 3.623 4.260 -9.337 1.00 96.38 106 VAL A N 1
ATOM 778 C CA . VAL A 1 106 ? 4.027 5.299 -8.375 1.00 96.38 106 VAL A CA 1
ATOM 779 C C . VAL A 1 106 ? 2.818 6.068 -7.836 1.00 96.38 106 VAL A C 1
ATOM 781 O O . VAL A 1 106 ? 2.722 6.286 -6.628 1.00 96.38 106 VAL A O 1
ATOM 784 N N . VAL A 1 107 ? 1.868 6.451 -8.696 1.00 97.31 107 VAL A N 1
ATOM 785 C CA . VAL A 1 107 ? 0.637 7.137 -8.263 1.00 97.31 107 VAL A CA 1
ATOM 786 C C . VAL A 1 107 ? -0.190 6.240 -7.346 1.00 97.31 107 VAL A C 1
ATOM 788 O O . VAL A 1 107 ? -0.632 6.689 -6.290 1.00 97.31 107 VAL A O 1
ATOM 791 N N . ILE A 1 108 ? -0.379 4.972 -7.715 1.00 96.62 108 ILE A N 1
ATOM 792 C CA . ILE A 1 108 ? -1.127 4.005 -6.902 1.00 96.62 108 ILE A CA 1
ATOM 793 C C . ILE A 1 108 ? -0.457 3.808 -5.538 1.00 96.62 108 ILE A C 1
ATOM 795 O O . ILE A 1 108 ? -1.139 3.809 -4.511 1.00 96.62 108 ILE A O 1
ATOM 799 N N . ASP A 1 109 ? 0.870 3.696 -5.501 1.00 96.56 109 ASP A N 1
ATOM 800 C CA . ASP A 1 109 ? 1.609 3.577 -4.249 1.00 96.56 109 ASP A CA 1
ATOM 801 C C . ASP A 1 109 ? 1.465 4.827 -3.381 1.00 96.56 109 ASP A C 1
ATOM 803 O O . ASP A 1 109 ? 1.197 4.709 -2.184 1.00 96.56 109 ASP A O 1
ATOM 807 N N . GLY A 1 110 ? 1.531 6.015 -3.983 1.00 97.56 110 GLY A N 1
ATOM 808 C CA . GLY A 1 110 ? 1.241 7.275 -3.302 1.00 97.56 110 GLY A CA 1
ATOM 809 C C . GLY A 1 110 ? -0.167 7.309 -2.700 1.00 97.56 110 GLY A C 1
ATOM 810 O O . GLY A 1 110 ? -0.331 7.688 -1.540 1.00 97.56 110 GLY A O 1
ATOM 811 N N . LEU A 1 111 ? -1.184 6.845 -3.433 1.00 98.12 111 LEU A N 1
ATOM 812 C CA . LEU A 1 111 ? -2.561 6.768 -2.934 1.00 98.12 111 LEU A CA 1
ATOM 813 C C . LEU A 1 111 ? -2.692 5.802 -1.750 1.00 98.12 111 LEU A C 1
ATOM 815 O O . LEU A 1 111 ? -3.349 6.135 -0.763 1.00 98.12 111 LEU A O 1
ATOM 819 N N . PHE A 1 112 ? -2.045 4.634 -1.802 1.00 98.25 112 PHE A N 1
ATOM 820 C CA . PHE A 1 112 ? -2.021 3.715 -0.663 1.00 98.25 112 PHE A CA 1
ATOM 821 C C . PHE A 1 112 ? -1.277 4.304 0.536 1.00 98.25 112 PHE A C 1
ATOM 823 O O . PHE A 1 112 ? -1.780 4.196 1.654 1.00 98.25 112 PHE A O 1
ATOM 830 N N . ALA A 1 113 ? -0.133 4.962 0.327 1.00 98.12 113 ALA A N 1
ATOM 831 C CA . ALA A 1 113 ? 0.608 5.637 1.391 1.00 98.12 113 ALA A CA 1
ATOM 832 C C . ALA A 1 113 ? -0.262 6.683 2.100 1.00 98.12 113 ALA A C 1
ATOM 834 O O . ALA A 1 113 ? -0.377 6.666 3.326 1.00 98.12 113 ALA A O 1
ATOM 835 N N . VAL A 1 114 ? -0.919 7.551 1.325 1.00 98.12 114 VAL A N 1
ATOM 836 C CA . VAL A 1 114 ? -1.836 8.573 1.843 1.00 98.12 114 VAL A CA 1
ATOM 837 C C . VAL A 1 114 ? -3.014 7.924 2.562 1.00 98.12 114 VAL A C 1
ATOM 839 O O . VAL A 1 114 ? -3.358 8.356 3.657 1.00 98.12 114 VAL A O 1
ATOM 842 N N . GLY A 1 115 ? -3.604 6.866 2.003 1.00 97.88 115 GLY A N 1
ATOM 843 C CA . GLY A 1 115 ? -4.710 6.145 2.630 1.00 97.88 115 GLY A CA 1
ATOM 844 C C . GLY A 1 115 ? -4.326 5.508 3.969 1.00 97.88 115 GLY A C 1
ATOM 845 O O . GLY A 1 115 ? -5.058 5.652 4.947 1.00 97.88 115 GLY A O 1
ATOM 846 N N . PHE A 1 116 ? -3.157 4.865 4.055 1.00 98.00 116 PHE A N 1
ATOM 847 C CA . PHE A 1 116 ? -2.642 4.316 5.311 1.00 98.00 116 PHE A CA 1
ATOM 848 C C . PHE A 1 116 ? -2.348 5.410 6.331 1.00 98.00 116 PHE A C 1
ATOM 850 O O . PHE A 1 116 ? -2.741 5.279 7.488 1.00 98.00 116 PHE A O 1
ATOM 857 N N . LEU A 1 117 ? -1.705 6.499 5.912 1.00 97.31 117 LEU A N 1
ATOM 858 C CA . LEU A 1 117 ? -1.404 7.618 6.795 1.00 97.31 117 LEU A CA 1
ATOM 859 C C . LEU A 1 117 ? -2.689 8.276 7.308 1.00 97.31 117 LEU A C 1
ATOM 861 O O . LEU A 1 117 ? -2.830 8.486 8.507 1.00 97.31 117 LEU A O 1
ATOM 865 N N . ALA A 1 118 ? -3.658 8.535 6.431 1.00 96.69 118 ALA A N 1
ATOM 866 C CA . ALA A 1 118 ? -4.955 9.089 6.804 1.00 96.69 118 ALA A CA 1
ATOM 867 C C . ALA A 1 118 ? -5.700 8.171 7.781 1.00 96.69 118 ALA A C 1
ATOM 869 O O .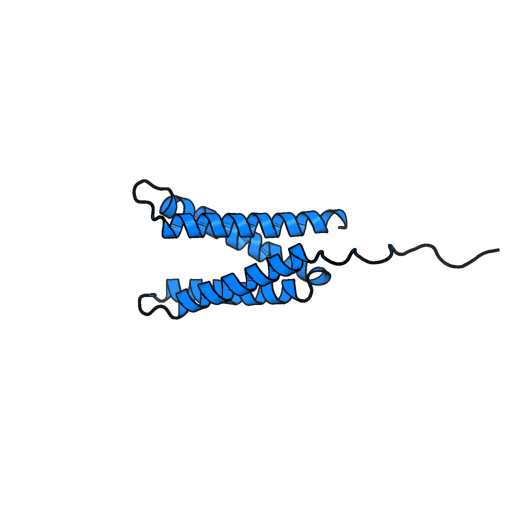 ALA A 1 118 ? -6.232 8.646 8.785 1.00 96.69 118 ALA A O 1
ATOM 870 N N . PHE A 1 119 ? -5.684 6.856 7.542 1.00 95.38 119 PHE A N 1
ATOM 871 C CA . PHE A 1 119 ? -6.238 5.883 8.477 1.00 95.38 119 PHE A CA 1
ATOM 872 C C . PHE A 1 119 ? -5.540 5.962 9.843 1.00 95.38 119 PHE A C 1
ATOM 874 O O . PHE A 1 119 ? -6.215 6.113 10.860 1.00 95.38 119 PHE A O 1
ATOM 881 N N . LEU A 1 120 ? -4.205 5.942 9.882 1.00 94.75 120 LEU A N 1
ATOM 882 C CA . LEU A 1 120 ? -3.424 6.020 11.120 1.00 94.75 120 LEU A CA 1
ATOM 883 C C . LEU A 1 120 ? -3.668 7.322 11.889 1.00 94.75 120 LEU A C 1
ATOM 885 O O . LEU A 1 120 ? -3.873 7.287 13.099 1.00 94.75 120 LEU A O 1
ATOM 889 N N . LEU A 1 121 ? -3.714 8.462 11.202 1.00 92.56 121 LEU A N 1
ATOM 890 C CA . LEU A 1 121 ? -3.980 9.764 11.815 1.00 92.56 121 LEU A CA 1
ATOM 891 C C . LEU A 1 121 ? -5.419 9.868 12.329 1.00 92.56 121 LEU A C 1
ATOM 893 O O . LEU A 1 121 ? -5.639 10.384 13.421 1.00 92.56 121 LEU A O 1
ATOM 897 N N . SER A 1 122 ? -6.392 9.297 11.611 1.00 88.81 122 SER A N 1
ATOM 898 C CA . SER A 1 122 ? -7.782 9.215 12.087 1.00 88.81 122 SER A CA 1
ATOM 899 C C . SER A 1 122 ? -7.932 8.361 13.353 1.00 88.81 122 SER A C 1
ATOM 901 O O . SER A 1 122 ? -8.906 8.505 14.089 1.00 88.81 122 SER A O 1
ATOM 903 N N . ARG A 1 123 ? -6.961 7.474 13.610 1.00 79.00 123 ARG A N 1
ATOM 904 C CA . ARG A 1 123 ? -6.862 6.635 14.809 1.00 79.00 123 ARG A CA 1
ATOM 905 C C . ARG A 1 123 ? -6.015 7.262 15.924 1.00 79.00 123 ARG A C 1
ATOM 907 O O . ARG A 1 123 ? -6.207 6.887 17.077 1.00 79.00 123 ARG A O 1
ATOM 914 N N . GLY A 1 124 ? -5.079 8.149 15.581 1.00 58.81 124 GLY A N 1
ATOM 915 C CA . GLY A 1 124 ? -4.071 8.735 16.473 1.00 58.81 124 GLY A CA 1
ATOM 916 C C . GLY A 1 124 ? -4.559 9.882 17.360 1.00 58.81 124 GLY A C 1
ATOM 917 O O . GLY A 1 124 ? -3.839 10.268 18.267 1.00 58.81 124 GLY A O 1
ATOM 918 N N . GLY A 1 125 ? -5.782 10.386 17.160 1.00 54.28 125 GLY A N 1
ATOM 919 C CA . GLY A 1 125 ? -6.431 11.305 18.111 1.00 54.28 125 GLY A CA 1
ATOM 920 C C . GLY A 1 125 ? -6.801 10.667 19.462 1.00 54.28 125 GLY A C 1
ATOM 921 O O . GLY A 1 125 ? -7.284 11.372 20.342 1.00 54.28 125 GLY A O 1
ATOM 922 N N . ASP A 1 126 ? -6.572 9.356 19.609 1.00 49.62 126 ASP A N 1
ATOM 923 C CA . ASP A 1 126 ? -6.874 8.544 20.794 1.00 49.62 126 ASP A CA 1
ATOM 924 C C . ASP A 1 126 ? -5.610 7.899 21.432 1.00 49.62 126 ASP A C 1
ATOM 926 O O . ASP A 1 126 ? -5.746 6.957 22.220 1.00 49.62 126 ASP A O 1
ATOM 930 N N . LEU A 1 127 ? -4.394 8.318 21.044 1.00 41.56 127 LEU A N 1
ATOM 931 C CA . LEU A 1 127 ? -3.114 7.888 21.649 1.00 41.56 127 LEU A CA 1
ATOM 932 C C . LEU A 1 127 ? -2.593 8.945 22.627 1.00 41.56 127 LEU A C 1
ATOM 934 O O . LEU A 1 127 ? -1.969 8.527 23.627 1.00 41.56 127 LEU A O 1
#

Nearest PDB structures (foldseek):
  3lg7-assembly1_C  TM=3.234E-01  e=1.452E+00  synthetic construct

Mean predicted aligned error: 6.74 Å

Foldseek 3Di:
DDDDDDDDDPDDDPDDPVLLVLLLVQLVVLLVQLVCQLPPPPHDPVSNVVSVVSNVVSVLSVVCSVPVLPSLVVCVVLLCVLVVLLVVQVCCQPPPVHDVVSVVSSVVSVVSNVSSVVSSVVNVVPD

Secondary structure (DSSP, 8-state):
-----------PPPPPHHHHHHHHHHHHHHHHHHHHHHH-TT--HHHHHHHHHHHHHHHHHHHHHHSHHHHGGGHHHHHHHHHHHHHHHHHHHHSTT--HHHHHHHHHHHHHHHHHHHHHHHHHTT-

Sequence (127 aa):
MSDGRLGAPIGRRPVGQGWRIFLWLAAAFNFVVGLLAMLSPEADVDARLVGLLIFAFGVVYFQAARDPERLAPVLWGGVIAKVGTAALFAPLGFGADGSLLVASAVVIDGLFAVGFLAFLLSRGGDL

Radius of gyration: 18.73 Å; Cα contacts (8 Å, |Δi|>4): 131; chains: 1; bounding box: 40×28×70 Å

pLDDT: mean 89.4, std 15.46, range [36.41, 98.62]